Protein AF-R4RXK0-F1 (afdb_monomer_lite)

Sequence (94 aa):
MVLIMQKLNKKIRLLQNMISHIQTINKKTINKKIVFQLVKQFSQDLNLTTILKTICINRSTYYYWLKIEEKLKLKEEKQLITSENTTPKSNMPL

Secondary structure (DSSP, 8-state):
-HHHHHHHHHHHHHHHHHHHHHHHHHTT---HHHHHHHHHHHTTTS-HHHHHHHTT--HHHHHHHHHHHHHHHHHHHHHHHHHHHT--------

pLDDT: mean 75.74, std 13.67, range [44.34, 94.56]

Foldseek 3Di:
DVVVVVVVVVVVVLLVVLVVVLVVCVPPHNDLVVLVVQCVVCVVPDPPVVSCVSSVHDPVNNVVVVVVVVVVVVVVVVVVVVVVVPDDPDDDDD

Structure (mmCIF, N/CA/C/O backbone):
data_AF-R4RXK0-F1
#
_entry.id   AF-R4RXK0-F1
#
loop_
_atom_site.group_PDB
_atom_site.id
_atom_site.type_symbol
_atom_site.label_atom_id
_atom_site.label_alt_id
_atom_site.label_comp_id
_atom_site.label_asym_id
_atom_site.label_entity_id
_atom_site.label_seq_id
_atom_site.pdbx_PDB_ins_code
_atom_site.Cartn_x
_atom_site.Cartn_y
_atom_site.Cartn_z
_atom_site.occupancy
_atom_site.B_iso_or_equiv
_atom_site.auth_seq_id
_atom_site.auth_comp_id
_atom_site.auth_asym_id
_atom_site.auth_atom_id
_atom_site.pdbx_PDB_model_num
ATOM 1 N N . MET A 1 1 ? 12.966 5.818 -29.987 1.00 60.97 1 MET A N 1
ATOM 2 C CA . MET A 1 1 ? 14.044 5.580 -28.996 1.00 60.97 1 MET A CA 1
ATOM 3 C C . MET A 1 1 ? 13.910 6.469 -27.753 1.00 60.97 1 MET A C 1
ATOM 5 O O . MET A 1 1 ? 13.810 5.935 -26.656 1.00 60.97 1 MET A O 1
ATOM 9 N N . VAL A 1 2 ? 13.791 7.796 -27.905 1.00 73.00 2 VAL A N 1
ATOM 10 C CA . VAL A 1 2 ? 13.665 8.770 -26.792 1.00 73.00 2 VAL A CA 1
ATOM 11 C C . VAL A 1 2 ? 12.477 8.494 -25.851 1.00 73.00 2 VAL A C 1
ATOM 13 O O . VAL A 1 2 ? 12.650 8.434 -24.637 1.00 73.00 2 VAL A O 1
ATOM 16 N N . LEU A 1 3 ? 11.283 8.227 -26.394 1.00 73.62 3 LEU A N 1
ATOM 17 C CA . LEU A 1 3 ? 10.078 7.920 -25.599 1.00 73.62 3 LEU A CA 1
ATOM 18 C C . LEU A 1 3 ? 10.200 6.639 -24.755 1.00 73.62 3 LEU A C 1
ATOM 20 O O . LEU A 1 3 ? 9.658 6.560 -23.652 1.00 73.62 3 LEU A O 1
ATOM 24 N N . ILE A 1 4 ? 10.914 5.631 -25.264 1.00 73.25 4 ILE A N 1
ATOM 25 C CA . ILE A 1 4 ? 11.122 4.351 -24.571 1.00 73.25 4 ILE A CA 1
ATOM 26 C C . ILE A 1 4 ? 12.057 4.566 -23.375 1.00 73.25 4 ILE A C 1
ATOM 28 O O . ILE A 1 4 ? 11.747 4.130 -22.269 1.00 73.25 4 ILE A O 1
ATOM 32 N N . MET A 1 5 ? 13.136 5.326 -23.576 1.00 72.44 5 MET A N 1
ATOM 33 C CA . MET A 1 5 ? 14.077 5.744 -22.531 1.00 72.44 5 MET A CA 1
ATOM 34 C C . MET A 1 5 ? 13.397 6.571 -21.431 1.00 72.44 5 MET A C 1
ATOM 36 O O . MET A 1 5 ? 13.591 6.311 -20.248 1.00 72.44 5 MET A O 1
ATOM 40 N N . GLN A 1 6 ? 12.524 7.514 -21.796 1.00 73.44 6 GLN A N 1
ATOM 41 C CA . GLN A 1 6 ? 11.762 8.306 -20.823 1.00 73.44 6 GLN A CA 1
ATOM 42 C C . GLN A 1 6 ? 10.803 7.446 -19.989 1.00 73.44 6 GLN A C 1
ATOM 44 O O . GLN A 1 6 ? 10.719 7.618 -18.771 1.00 73.44 6 GLN A O 1
ATOM 49 N N . LYS A 1 7 ? 10.097 6.496 -20.618 1.00 73.88 7 LYS A N 1
ATOM 50 C CA . LYS A 1 7 ? 9.241 5.535 -19.902 1.00 73.88 7 LYS A CA 1
ATOM 51 C C . LYS A 1 7 ? 10.058 4.643 -18.966 1.00 73.88 7 LYS A C 1
ATOM 53 O O . LYS A 1 7 ? 9.618 4.383 -17.848 1.00 73.88 7 LYS A O 1
ATOM 58 N N . LEU A 1 8 ? 11.242 4.208 -19.394 1.00 74.00 8 LEU A N 1
ATOM 59 C CA . LEU A 1 8 ? 12.140 3.388 -18.585 1.00 74.00 8 LEU A CA 1
ATOM 60 C C . LEU A 1 8 ? 12.681 4.168 -17.375 1.00 74.00 8 LEU A C 1
ATOM 62 O O . LEU A 1 8 ? 12.584 3.686 -16.251 1.00 74.00 8 LEU A O 1
ATOM 66 N N . ASN A 1 9 ? 13.128 5.409 -17.576 1.00 72.44 9 ASN A N 1
ATOM 67 C CA . ASN A 1 9 ? 13.610 6.282 -16.502 1.00 72.44 9 ASN A CA 1
ATOM 68 C C . ASN A 1 9 ? 12.523 6.605 -15.473 1.00 72.44 9 ASN A C 1
ATOM 70 O O . ASN A 1 9 ? 12.797 6.617 -14.273 1.00 72.44 9 ASN A O 1
ATOM 74 N N . LYS A 1 10 ? 11.272 6.809 -15.911 1.00 76.00 10 LYS A N 1
ATOM 75 C CA . LYS A 1 10 ? 10.134 6.967 -14.991 1.00 76.00 10 LYS A CA 1
ATOM 76 C C . LYS A 1 10 ? 9.953 5.731 -14.111 1.00 76.00 10 LYS A C 1
ATOM 78 O O . LYS A 1 10 ? 9.827 5.880 -12.901 1.00 76.00 10 LYS A O 1
ATOM 83 N N . LYS A 1 11 ? 10.005 4.527 -14.694 1.00 74.94 11 LYS A N 1
ATOM 84 C CA . LYS A 1 11 ? 9.902 3.261 -13.948 1.00 74.94 11 LYS A CA 1
ATOM 85 C C . LYS A 1 11 ? 11.068 3.062 -12.973 1.00 74.94 11 LYS A C 1
ATOM 87 O O . LYS A 1 11 ? 10.836 2.660 -11.839 1.00 74.94 11 LYS A O 1
ATOM 92 N N . ILE A 1 12 ? 12.297 3.390 -13.377 1.00 76.38 12 ILE A N 1
ATOM 93 C CA . ILE A 1 12 ? 13.494 3.302 -12.521 1.00 76.38 12 ILE A CA 1
ATOM 94 C C . ILE A 1 12 ? 13.379 4.248 -11.322 1.00 76.38 12 ILE A C 1
ATOM 96 O O . ILE A 1 12 ? 13.600 3.832 -10.188 1.00 76.38 12 ILE A O 1
ATOM 100 N N . ARG A 1 13 ? 12.956 5.495 -11.547 1.00 79.06 13 ARG A N 1
ATOM 101 C CA . ARG A 1 13 ? 12.746 6.478 -10.475 1.00 79.06 13 ARG A CA 1
ATOM 102 C C . ARG A 1 13 ? 11.617 6.064 -9.526 1.00 79.06 13 ARG A C 1
ATOM 104 O O . ARG A 1 13 ? 11.727 6.257 -8.319 1.00 79.06 13 ARG A O 1
ATOM 111 N N . LEU A 1 14 ? 10.556 5.458 -10.064 1.00 74.94 14 LEU A N 1
ATOM 112 C CA . LEU A 1 14 ? 9.461 4.868 -9.289 1.00 74.94 14 LEU A CA 1
ATOM 113 C C . LEU A 1 14 ? 9.990 3.794 -8.325 1.00 74.94 14 LEU A C 1
ATOM 115 O O . LEU A 1 14 ? 9.741 3.852 -7.123 1.00 74.94 14 LEU A O 1
ATOM 119 N N . LEU A 1 15 ? 10.780 2.859 -8.861 1.00 74.38 15 LEU A N 1
ATOM 120 C CA . LEU A 1 15 ? 11.397 1.762 -8.117 1.00 74.38 15 LEU A CA 1
ATOM 121 C C . LEU A 1 15 ? 12.371 2.273 -7.047 1.00 74.38 15 LEU A C 1
ATOM 123 O O . LEU A 1 15 ? 12.313 1.818 -5.909 1.00 74.38 15 LEU A O 1
ATOM 127 N N . GLN A 1 16 ? 13.220 3.249 -7.374 1.00 70.75 16 GLN A N 1
ATOM 128 C CA . GLN A 1 16 ? 14.161 3.859 -6.426 1.00 70.75 16 GLN A CA 1
ATOM 129 C C . GLN A 1 16 ? 13.444 4.559 -5.264 1.00 70.75 16 GLN A C 1
ATOM 131 O O . GLN A 1 16 ? 13.829 4.378 -4.108 1.00 70.75 16 GLN A O 1
ATOM 136 N N . ASN A 1 17 ? 12.362 5.292 -5.548 1.00 75.69 17 ASN A N 1
ATOM 137 C CA . ASN A 1 17 ? 11.541 5.916 -4.511 1.00 75.69 17 ASN A CA 1
ATOM 138 C C . ASN A 1 17 ? 10.875 4.868 -3.613 1.00 75.69 17 ASN A C 1
ATOM 140 O O . ASN A 1 17 ? 10.911 5.001 -2.390 1.00 75.69 17 ASN A O 1
ATOM 144 N N . MET A 1 18 ? 10.312 3.803 -4.198 1.00 71.56 18 MET A N 1
ATOM 145 C CA . MET A 1 18 ? 9.749 2.696 -3.420 1.00 71.56 18 MET A CA 1
ATOM 146 C C . MET A 1 18 ? 10.810 2.086 -2.494 1.00 71.56 18 MET A C 1
ATOM 148 O O . MET A 1 18 ? 10.564 1.963 -1.297 1.00 71.56 18 MET A O 1
ATOM 152 N N . ILE A 1 19 ? 12.007 1.785 -3.008 1.00 69.75 19 ILE A N 1
ATOM 153 C CA . ILE A 1 19 ? 13.116 1.199 -2.235 1.00 69.75 19 ILE A CA 1
ATOM 154 C C . ILE A 1 19 ? 13.537 2.104 -1.069 1.00 69.75 19 ILE A C 1
ATOM 156 O O . ILE A 1 19 ? 13.671 1.620 0.054 1.00 69.75 19 ILE A O 1
ATOM 160 N N . SER A 1 20 ? 13.694 3.409 -1.300 1.00 67.75 20 SER A N 1
ATOM 161 C CA . SER A 1 20 ? 14.080 4.368 -0.254 1.00 67.75 20 SER A CA 1
ATOM 162 C C . SER A 1 20 ? 13.040 4.445 0.874 1.00 67.75 20 SER A C 1
ATOM 164 O O . SER A 1 20 ? 13.376 4.402 2.064 1.00 67.75 20 SER A O 1
ATOM 166 N N . HIS A 1 21 ? 11.752 4.469 0.522 1.00 65.75 21 HIS A N 1
ATOM 167 C CA . HIS A 1 21 ? 10.675 4.458 1.510 1.00 65.75 21 HIS A CA 1
ATOM 168 C C . HIS A 1 21 ? 10.605 3.137 2.286 1.00 65.75 21 HIS A C 1
ATOM 170 O O . HIS A 1 21 ? 10.409 3.160 3.500 1.00 65.75 21 HIS A O 1
ATOM 176 N N . ILE A 1 22 ? 10.843 1.996 1.635 1.00 63.88 22 ILE A N 1
ATOM 177 C CA . ILE A 1 22 ? 10.891 0.674 2.286 1.00 63.88 22 ILE A CA 1
ATO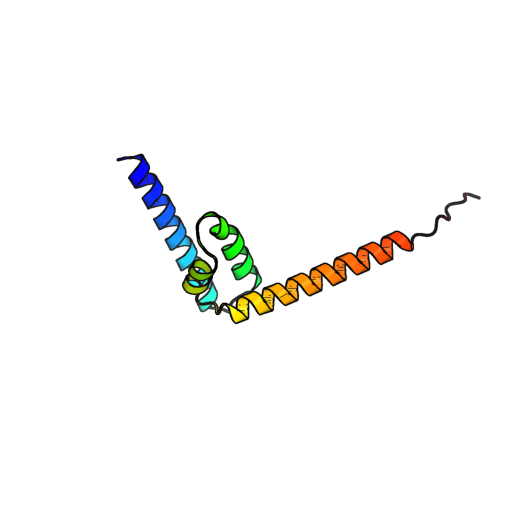M 178 C C . ILE A 1 22 ? 12.068 0.568 3.253 1.00 63.88 22 ILE A C 1
ATOM 180 O O . ILE A 1 22 ? 11.910 0.082 4.371 1.00 63.88 22 ILE A O 1
ATOM 184 N N . GLN A 1 23 ? 13.240 1.063 2.860 1.00 59.78 23 GLN A N 1
ATOM 185 C CA . GLN A 1 23 ? 14.414 1.127 3.731 1.00 59.78 23 GLN A CA 1
ATOM 186 C C . GLN A 1 23 ? 14.150 2.000 4.967 1.00 59.78 23 GLN A C 1
ATOM 188 O O . GLN A 1 23 ? 14.578 1.654 6.065 1.00 59.78 23 GLN A O 1
ATOM 193 N N . THR A 1 24 ? 13.387 3.085 4.811 1.00 56.59 24 THR A N 1
ATOM 194 C CA . THR A 1 24 ? 12.973 3.965 5.918 1.00 56.59 24 THR A CA 1
ATOM 195 C C . THR A 1 24 ? 11.973 3.273 6.855 1.00 56.59 24 THR A C 1
ATOM 197 O O . THR A 1 24 ? 12.089 3.369 8.075 1.00 56.59 24 THR A O 1
ATOM 200 N N . ILE A 1 25 ? 11.029 2.518 6.288 1.00 55.66 25 ILE A N 1
ATOM 201 C CA . ILE A 1 25 ? 10.026 1.711 6.999 1.00 55.66 25 ILE A CA 1
ATOM 202 C C . ILE A 1 25 ? 10.681 0.586 7.824 1.00 55.66 25 ILE A C 1
ATOM 204 O O . ILE A 1 25 ? 10.375 0.430 9.008 1.00 55.66 25 ILE A O 1
ATOM 208 N N . ASN A 1 26 ? 11.621 -0.161 7.230 1.00 53.28 26 ASN A N 1
ATOM 209 C CA . ASN A 1 26 ? 12.305 -1.288 7.878 1.00 53.28 26 ASN A CA 1
ATOM 210 C C . ASN A 1 26 ? 13.232 -0.865 9.025 1.00 53.28 26 ASN A C 1
ATOM 212 O O . ASN A 1 26 ? 13.522 -1.672 9.903 1.00 53.28 26 ASN A O 1
ATOM 216 N N . LYS A 1 27 ? 13.691 0.392 9.052 1.00 54.09 27 LYS A N 1
ATOM 217 C CA . LYS A 1 27 ? 14.647 0.867 10.060 1.00 54.09 27 LYS A CA 1
ATOM 218 C C . LYS A 1 27 ? 13.995 1.351 11.361 1.00 54.09 27 LYS A C 1
ATOM 220 O O . LYS A 1 27 ? 14.722 1.529 12.336 1.00 54.09 27 LYS A O 1
ATOM 225 N N . LYS A 1 28 ? 12.675 1.622 11.408 1.00 52.94 28 LYS A N 1
ATOM 226 C CA . LYS A 1 28 ? 12.089 2.268 12.605 1.00 52.94 28 LYS A CA 1
ATOM 227 C C . LYS A 1 28 ? 10.581 2.126 12.874 1.00 52.94 28 LYS A C 1
ATOM 229 O O . LYS A 1 28 ? 10.081 2.923 13.656 1.00 52.94 28 LYS A O 1
ATOM 234 N N . THR A 1 29 ? 9.883 1.116 12.344 1.00 55.66 29 THR A N 1
ATOM 235 C CA . THR A 1 29 ? 8.435 0.802 12.536 1.00 55.66 29 THR A CA 1
ATOM 236 C C . THR A 1 29 ? 7.615 1.093 11.283 1.00 55.66 29 THR A C 1
ATOM 238 O O . THR A 1 29 ? 7.556 2.219 10.789 1.00 55.66 29 THR A O 1
ATOM 241 N N . ILE A 1 30 ? 6.920 0.068 10.793 1.00 62.72 30 ILE A N 1
ATOM 242 C CA . ILE A 1 30 ? 6.016 0.176 9.652 1.00 62.72 30 ILE A CA 1
ATOM 243 C C . ILE A 1 30 ? 4.777 0.980 10.045 1.00 62.72 30 ILE A C 1
ATOM 245 O O . ILE A 1 30 ? 3.918 0.508 10.788 1.00 62.72 30 ILE A O 1
ATOM 249 N N . ASN A 1 31 ? 4.656 2.199 9.520 1.00 72.12 31 ASN A N 1
ATOM 250 C CA . ASN A 1 31 ? 3.491 3.042 9.760 1.00 72.12 31 ASN A CA 1
ATOM 251 C C . ASN A 1 31 ? 2.398 2.774 8.711 1.00 72.12 31 ASN A C 1
ATOM 253 O O . ASN A 1 31 ? 2.601 3.019 7.519 1.00 72.12 31 ASN A O 1
ATOM 257 N N . LYS A 1 32 ? 1.209 2.340 9.158 1.00 81.44 32 LYS A N 1
ATOM 258 C CA . LYS A 1 32 ? 0.043 2.071 8.290 1.00 81.44 32 LYS A CA 1
ATOM 259 C C . LYS A 1 32 ? -0.302 3.233 7.346 1.00 81.44 32 LYS A C 1
ATOM 261 O O . LYS A 1 32 ? -0.727 2.998 6.220 1.00 81.44 32 LYS A O 1
ATOM 266 N N . LYS A 1 33 ? -0.085 4.486 7.774 1.00 83.00 33 LYS A N 1
ATOM 267 C CA . LYS A 1 33 ? -0.379 5.680 6.960 1.00 83.00 33 LYS A CA 1
ATOM 268 C C . LYS A 1 33 ? 0.510 5.752 5.718 1.00 83.00 33 LYS A C 1
ATOM 270 O O . LYS A 1 33 ? 0.019 6.043 4.632 1.00 83.00 33 LYS A O 1
ATOM 275 N N . ILE A 1 34 ? 1.793 5.432 5.877 1.00 81.56 34 ILE A N 1
ATOM 276 C CA . ILE A 1 34 ? 2.762 5.423 4.776 1.00 81.56 34 ILE A CA 1
ATOM 277 C C . ILE A 1 34 ? 2.390 4.321 3.782 1.00 81.56 34 ILE A C 1
ATOM 279 O O . ILE A 1 34 ? 2.386 4.548 2.577 1.00 81.56 34 ILE A O 1
ATOM 283 N N . VAL A 1 35 ? 1.987 3.150 4.284 1.00 83.62 35 VAL A N 1
ATOM 284 C CA . VAL A 1 35 ? 1.518 2.040 3.442 1.00 83.62 35 VAL A CA 1
ATOM 285 C C . VAL A 1 35 ? 0.316 2.457 2.588 1.00 83.62 35 VAL A C 1
ATOM 287 O O . VAL A 1 35 ? 0.324 2.226 1.381 1.00 83.62 35 VAL A O 1
ATOM 290 N N . PHE A 1 36 ? -0.686 3.130 3.163 1.00 88.31 36 PHE A N 1
ATOM 291 C CA . PHE A 1 36 ? -1.828 3.624 2.386 1.00 88.31 36 PHE A CA 1
ATOM 292 C C . PHE A 1 36 ? -1.451 4.700 1.364 1.00 88.31 36 PHE A C 1
ATOM 294 O O . PHE A 1 36 ? -1.954 4.662 0.241 1.00 88.31 36 PHE A O 1
ATOM 301 N N . GLN A 1 37 ? -0.551 5.624 1.710 1.00 86.50 37 GLN A N 1
ATOM 302 C CA . GLN A 1 37 ? -0.060 6.636 0.769 1.00 86.50 37 GLN A CA 1
ATOM 303 C C . GLN A 1 37 ? 0.653 6.002 -0.427 1.00 86.50 37 GLN A C 1
ATOM 305 O O . GLN A 1 37 ? 0.363 6.366 -1.564 1.00 86.50 37 GLN A O 1
ATOM 310 N N . LEU A 1 38 ? 1.518 5.013 -0.188 1.00 81.50 38 LEU A N 1
ATOM 311 C CA . LEU A 1 38 ? 2.222 4.294 -1.250 1.00 81.50 38 LEU A CA 1
ATOM 312 C C . LEU A 1 38 ? 1.242 3.527 -2.140 1.00 81.50 38 LEU A C 1
ATOM 314 O O . LEU A 1 38 ? 1.320 3.616 -3.363 1.00 81.50 38 LEU A O 1
ATOM 318 N N . VAL A 1 39 ? 0.272 2.824 -1.548 1.00 87.75 39 VAL A N 1
ATOM 319 C CA . VAL A 1 39 ? -0.762 2.136 -2.331 1.00 87.75 39 VAL A CA 1
ATOM 320 C C . VAL A 1 39 ? -1.551 3.124 -3.188 1.00 87.75 39 VAL A C 1
ATOM 322 O O . VAL A 1 39 ? -1.764 2.848 -4.362 1.00 87.75 39 VAL A O 1
ATOM 325 N N . LYS A 1 40 ? -1.927 4.293 -2.658 1.00 90.00 40 LYS A N 1
ATOM 326 C CA . LYS A 1 40 ? -2.640 5.327 -3.422 1.00 90.00 40 LYS A CA 1
ATOM 327 C C . LYS A 1 40 ? -1.788 5.931 -4.542 1.00 90.00 40 LYS A C 1
ATOM 329 O O . LYS A 1 40 ? -2.312 6.220 -5.610 1.00 90.00 40 LYS A O 1
ATOM 334 N N . GLN A 1 41 ? -0.497 6.135 -4.296 1.00 85.69 41 GLN A N 1
ATOM 335 C CA . GLN A 1 41 ? 0.421 6.726 -5.267 1.00 85.69 41 GLN A CA 1
ATOM 336 C C . GLN A 1 41 ? 0.698 5.786 -6.442 1.00 85.69 41 GLN A C 1
ATOM 338 O O . GLN A 1 41 ? 0.831 6.247 -7.570 1.00 85.69 41 GLN A O 1
ATOM 343 N N . PHE A 1 42 ? 0.783 4.481 -6.184 1.00 84.00 42 PHE A N 1
ATOM 344 C CA . PHE A 1 42 ? 1.171 3.501 -7.196 1.00 84.00 42 PHE A CA 1
ATOM 345 C C . PHE A 1 42 ? 0.007 2.680 -7.752 1.00 84.00 42 PHE A C 1
ATOM 347 O O . PHE A 1 42 ? 0.220 1.936 -8.703 1.00 84.00 42 PHE A O 1
ATOM 354 N N . SER A 1 43 ? -1.215 2.811 -7.225 1.00 87.19 43 SER A N 1
ATOM 355 C CA . SER A 1 43 ? -2.382 2.044 -7.695 1.00 87.19 43 SER A CA 1
ATOM 356 C C . SER A 1 43 ? -2.752 2.306 -9.155 1.00 87.19 43 SER A C 1
ATOM 358 O O . SER A 1 43 ? -3.386 1.457 -9.775 1.00 87.19 43 SER A O 1
ATOM 360 N N . GLN A 1 44 ? -2.364 3.461 -9.703 1.00 85.25 44 GLN A N 1
ATOM 361 C CA . GLN A 1 44 ? -2.575 3.801 -11.113 1.00 85.25 44 GLN A CA 1
ATOM 362 C C . GLN A 1 44 ? -1.610 3.053 -12.046 1.00 85.25 44 GLN A C 1
ATOM 364 O O . GLN A 1 44 ? -1.967 2.757 -13.182 1.00 85.25 44 GLN A O 1
ATOM 369 N N . ASP A 1 45 ? -0.412 2.718 -11.557 1.00 85.00 45 ASP A N 1
ATOM 370 C CA . ASP A 1 45 ? 0.673 2.145 -12.362 1.00 85.00 45 ASP A CA 1
ATOM 371 C C . ASP A 1 45 ? 0.930 0.656 -12.068 1.00 85.00 45 ASP A C 1
ATOM 373 O O . ASP A 1 45 ? 1.485 -0.063 -12.903 1.00 85.00 45 ASP A O 1
ATOM 377 N N . LEU A 1 46 ? 0.574 0.181 -10.871 1.00 84.81 46 LEU A N 1
ATOM 378 C CA . LEU A 1 46 ? 0.912 -1.144 -10.356 1.00 84.81 46 LEU A CA 1
ATOM 379 C C . LEU A 1 46 ? -0.289 -1.803 -9.676 1.00 84.81 46 LEU A C 1
ATOM 381 O O . LEU A 1 46 ? -1.092 -1.166 -8.998 1.00 84.81 46 LEU A O 1
ATOM 385 N N . ASN A 1 47 ? -0.366 -3.131 -9.788 1.00 90.56 47 ASN A N 1
ATOM 386 C CA . ASN A 1 47 ? -1.368 -3.889 -9.049 1.00 90.56 47 ASN A CA 1
ATOM 387 C C . ASN A 1 47 ? -1.050 -3.886 -7.538 1.00 90.56 47 ASN A C 1
ATOM 389 O O . ASN A 1 47 ? 0.114 -3.890 -7.126 1.00 90.56 47 ASN A O 1
ATOM 393 N N . LEU A 1 48 ? -2.096 -3.927 -6.706 1.00 87.75 48 LEU A N 1
ATOM 394 C CA . LEU A 1 48 ? -1.974 -3.902 -5.243 1.00 87.75 48 LEU A CA 1
ATOM 395 C C . LEU A 1 48 ? -1.026 -4.987 -4.715 1.00 87.75 48 LEU A C 1
ATOM 397 O O . LEU A 1 48 ? -0.207 -4.725 -3.843 1.00 87.75 48 LEU A O 1
ATOM 401 N N . THR A 1 49 ? -1.120 -6.205 -5.248 1.00 88.38 49 THR A N 1
ATOM 402 C CA . THR A 1 49 ? -0.305 -7.342 -4.801 1.00 88.38 49 THR A CA 1
ATOM 403 C C . THR A 1 49 ? 1.186 -7.091 -5.009 1.00 88.38 49 THR A C 1
ATOM 405 O O . THR A 1 49 ? 1.987 -7.428 -4.143 1.00 88.38 49 THR A O 1
ATOM 408 N N . THR A 1 50 ? 1.552 -6.483 -6.137 1.00 86.50 50 THR A N 1
ATOM 409 C CA . THR A 1 50 ? 2.916 -6.084 -6.469 1.00 86.50 50 THR A CA 1
ATOM 410 C C . THR A 1 50 ? 3.376 -5.020 -5.494 1.00 86.50 50 THR A C 1
ATOM 412 O O . THR A 1 50 ? 4.403 -5.218 -4.862 1.00 86.50 50 THR A O 1
ATOM 415 N N . ILE A 1 51 ? 2.583 -3.965 -5.285 1.00 85.56 51 ILE A N 1
ATOM 416 C CA . ILE A 1 51 ? 2.920 -2.890 -4.344 1.00 85.56 51 ILE A CA 1
ATOM 417 C C . ILE A 1 51 ? 3.184 -3.464 -2.948 1.00 85.56 51 ILE A C 1
ATOM 419 O O . ILE A 1 51 ? 4.241 -3.206 -2.382 1.00 85.56 51 ILE A O 1
ATOM 423 N N . LEU A 1 52 ? 2.265 -4.286 -2.426 1.00 86.62 52 LEU A N 1
ATOM 424 C CA . LEU A 1 52 ? 2.362 -4.901 -1.099 1.00 86.62 52 LEU A CA 1
ATOM 425 C C . LEU A 1 52 ? 3.571 -5.835 -0.964 1.00 86.62 52 LEU A C 1
ATOM 427 O O . LEU A 1 52 ? 4.272 -5.768 0.044 1.00 86.62 52 LEU A O 1
ATOM 431 N N . LYS A 1 53 ? 3.853 -6.659 -1.984 1.00 84.31 53 LYS A N 1
ATOM 432 C CA . LYS A 1 53 ? 5.064 -7.494 -2.027 1.00 84.31 53 LYS A CA 1
ATOM 433 C C . LYS A 1 53 ? 6.327 -6.643 -2.010 1.00 84.3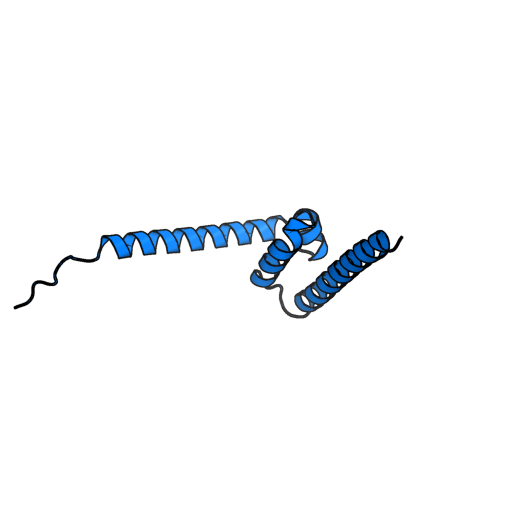1 53 LYS A C 1
ATOM 435 O O . LYS A 1 53 ? 7.253 -6.970 -1.280 1.00 84.31 53 LYS A O 1
ATOM 440 N N . THR A 1 54 ? 6.354 -5.556 -2.782 1.00 81.06 54 THR A N 1
ATOM 441 C CA . THR A 1 54 ? 7.498 -4.643 -2.831 1.00 81.06 54 THR A CA 1
ATOM 442 C C . THR A 1 54 ? 7.760 -4.048 -1.454 1.00 81.06 54 THR A C 1
ATOM 444 O O . THR A 1 54 ? 8.899 -4.063 -1.010 1.00 81.06 54 THR A O 1
ATOM 447 N N . ILE A 1 55 ? 6.722 -3.603 -0.740 1.00 78.88 55 ILE A N 1
ATOM 448 C CA . ILE A 1 55 ? 6.864 -3.034 0.610 1.00 78.88 55 ILE A CA 1
ATOM 449 C C . ILE A 1 55 ? 6.909 -4.076 1.739 1.00 78.88 55 ILE A C 1
ATOM 451 O O . ILE A 1 55 ? 6.839 -3.701 2.907 1.00 78.88 55 ILE A O 1
ATOM 455 N N . CYS A 1 56 ? 7.021 -5.365 1.406 1.00 80.81 56 CYS A N 1
ATOM 456 C CA . CYS A 1 56 ? 7.057 -6.483 2.352 1.00 80.81 56 CYS A CA 1
ATOM 457 C C . CYS A 1 56 ? 5.873 -6.512 3.339 1.00 80.81 56 CYS A C 1
ATOM 459 O O . CYS A 1 56 ? 6.033 -6.860 4.508 1.00 80.81 56 CYS A O 1
ATOM 461 N N . ILE A 1 57 ? 4.670 -6.158 2.877 1.00 83.88 57 ILE A N 1
ATOM 462 C CA . ILE A 1 57 ? 3.443 -6.199 3.680 1.00 83.88 57 ILE A CA 1
ATOM 463 C C . ILE A 1 57 ? 2.564 -7.362 3.247 1.00 83.88 57 ILE A C 1
ATOM 465 O O . ILE A 1 57 ? 2.207 -7.510 2.077 1.00 83.88 57 ILE A O 1
ATOM 469 N N . ASN A 1 58 ? 2.140 -8.157 4.226 1.00 86.88 58 ASN A N 1
ATOM 470 C CA . ASN A 1 58 ? 1.162 -9.206 3.992 1.00 86.88 58 ASN A CA 1
ATOM 471 C C . ASN A 1 58 ? -0.192 -8.612 3.603 1.00 86.88 58 ASN A C 1
ATOM 473 O O . ASN A 1 58 ? -0.694 -7.662 4.209 1.00 86.88 58 ASN A O 1
ATOM 477 N N . ARG A 1 59 ? -0.826 -9.237 2.610 1.00 90.19 59 ARG A N 1
ATOM 478 C 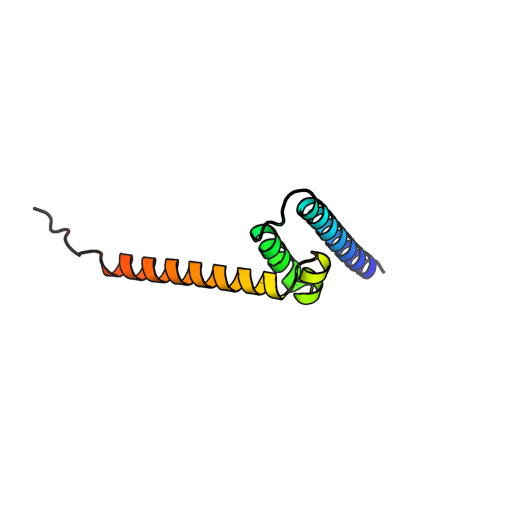CA . ARG A 1 59 ? -2.133 -8.809 2.102 1.00 90.19 59 ARG A CA 1
ATOM 479 C C . ARG A 1 59 ? -3.217 -8.836 3.185 1.00 90.19 59 ARG A C 1
ATOM 481 O O . ARG A 1 59 ? -4.058 -7.944 3.221 1.00 90.19 59 ARG A O 1
ATOM 488 N N . SER A 1 60 ? -3.155 -9.810 4.093 1.00 91.75 60 SER A N 1
ATOM 489 C CA . SER A 1 60 ? -4.028 -9.905 5.269 1.00 91.75 60 SER A CA 1
ATOM 4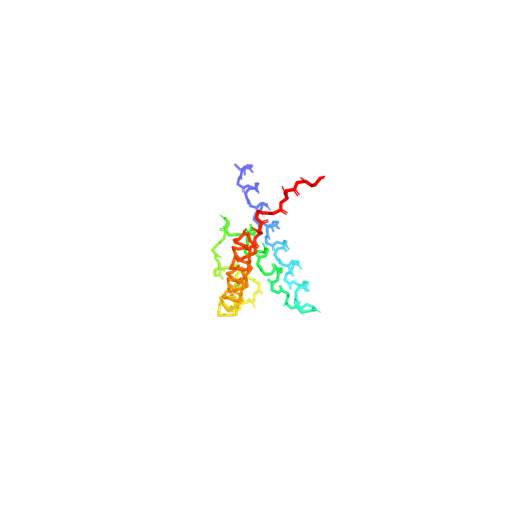90 C C . SER A 1 60 ? -3.878 -8.699 6.200 1.00 91.75 60 SER A C 1
ATOM 492 O O . SER A 1 60 ? -4.880 -8.102 6.586 1.00 91.75 60 SER A O 1
ATOM 494 N N . THR A 1 61 ? -2.644 -8.288 6.501 1.00 89.25 61 THR A N 1
ATOM 495 C CA . THR A 1 61 ? -2.348 -7.107 7.325 1.00 89.25 61 THR A CA 1
ATOM 496 C C . THR A 1 61 ? -2.888 -5.829 6.688 1.00 89.25 61 THR A C 1
ATOM 498 O O . THR A 1 61 ? -3.519 -5.019 7.366 1.00 89.25 61 THR A O 1
ATOM 501 N N . TYR A 1 62 ? -2.704 -5.671 5.375 1.00 91.75 62 TYR A N 1
ATOM 502 C CA . TYR A 1 62 ? -3.241 -4.526 4.643 1.00 91.75 62 TYR A CA 1
ATOM 503 C C . TYR A 1 62 ? -4.774 -4.456 4.722 1.00 91.75 62 TYR A C 1
ATOM 505 O O . TYR A 1 62 ? -5.322 -3.423 5.105 1.00 91.75 62 TYR A O 1
ATOM 513 N N . TYR A 1 63 ? -5.474 -5.556 4.423 1.00 94.56 63 TYR A N 1
ATOM 514 C CA . TYR A 1 63 ? -6.940 -5.581 4.493 1.00 94.56 63 TYR A CA 1
ATOM 515 C C . TYR A 1 63 ? -7.472 -5.409 5.915 1.00 94.56 63 TYR A C 1
ATOM 517 O O . TYR A 1 63 ? -8.515 -4.786 6.105 1.00 94.56 63 TYR A O 1
ATOM 525 N N . TYR A 1 64 ? -6.757 -5.912 6.922 1.00 93.75 64 TYR A N 1
ATOM 526 C CA . TYR A 1 64 ? -7.097 -5.664 8.318 1.00 93.75 64 TYR A CA 1
ATOM 527 C C . TYR A 1 64 ? -7.077 -4.164 8.640 1.00 93.75 64 TYR A C 1
ATOM 529 O O . TYR A 1 64 ? -8.037 -3.639 9.206 1.00 93.75 64 TYR A O 1
ATOM 537 N N . TRP A 1 65 ? -6.025 -3.449 8.228 1.00 92.88 65 TRP A N 1
ATOM 538 C CA . TRP A 1 65 ? -5.960 -1.998 8.406 1.00 92.88 65 TRP A CA 1
ATOM 539 C C . TRP A 1 65 ? -7.032 -1.259 7.612 1.00 92.88 65 TRP A C 1
ATOM 541 O O . TRP A 1 65 ? -7.614 -0.317 8.147 1.00 92.88 65 TRP A O 1
ATOM 551 N N . LEU A 1 66 ? -7.314 -1.693 6.381 1.00 93.44 66 LEU A N 1
ATOM 552 C CA . LEU A 1 66 ? -8.347 -1.087 5.540 1.00 93.44 66 LEU A CA 1
ATOM 553 C C . LEU A 1 66 ? -9.720 -1.176 6.219 1.00 93.44 66 LEU A C 1
ATOM 555 O O . LEU A 1 66 ? -10.395 -0.165 6.391 1.00 93.44 66 LEU A O 1
ATOM 559 N N . LYS A 1 67 ? -10.066 -2.362 6.731 1.00 92.94 67 LYS A N 1
ATOM 560 C CA . LYS A 1 67 ? -11.318 -2.611 7.458 1.00 92.94 67 LYS A CA 1
ATOM 561 C C . LYS A 1 67 ? -11.454 -1.749 8.714 1.00 92.94 67 LYS A C 1
ATOM 563 O O . LYS A 1 67 ? -12.556 -1.340 9.071 1.00 92.94 67 LYS A O 1
ATOM 568 N N . ILE A 1 68 ? -10.355 -1.496 9.427 1.00 90.88 68 ILE A N 1
ATOM 569 C CA . ILE A 1 68 ? -10.369 -0.591 10.586 1.00 90.88 68 ILE A CA 1
ATOM 570 C C . ILE A 1 68 ? -10.630 0.848 10.140 1.00 90.88 68 ILE A C 1
ATOM 572 O O . ILE A 1 68 ? -11.401 1.546 10.793 1.00 90.88 68 ILE A O 1
ATOM 576 N N . GLU A 1 69 ? -10.000 1.292 9.053 1.00 89.12 69 GLU A N 1
ATOM 577 C CA . GLU A 1 69 ? -10.161 2.659 8.557 1.00 89.12 69 GLU A CA 1
ATOM 578 C C . GLU A 1 69 ? -11.595 2.932 8.087 1.00 89.12 69 GLU A C 1
ATOM 580 O O . GLU A 1 69 ? -12.173 3.957 8.436 1.00 89.12 69 GLU A O 1
ATOM 585 N N . GLU A 1 70 ? -12.206 1.979 7.384 1.00 90.94 70 GLU A N 1
ATOM 586 C CA . GLU A 1 70 ? -13.617 2.041 6.983 1.00 90.94 70 GLU A CA 1
ATOM 587 C C . GLU A 1 70 ? -14.550 2.118 8.195 1.00 90.94 70 GLU A C 1
ATOM 589 O O . GLU A 1 70 ? -15.465 2.937 8.230 1.00 90.94 70 GLU A O 1
ATOM 594 N N . LYS A 1 71 ? -14.293 1.313 9.235 1.00 90.25 71 LYS A N 1
ATOM 595 C CA . LYS A 1 71 ? -15.076 1.361 10.478 1.00 90.25 71 LYS A CA 1
ATOM 596 C C . LYS A 1 71 ? -14.985 2.709 11.189 1.00 90.25 71 LYS A C 1
ATOM 598 O O . LYS A 1 71 ? -15.955 3.103 11.832 1.00 90.25 71 LYS A O 1
ATOM 603 N N . LEU A 1 72 ? -13.831 3.373 11.134 1.00 89.00 72 LEU A N 1
ATOM 604 C CA . LEU A 1 72 ? -13.649 4.697 11.731 1.00 89.00 72 LEU A CA 1
ATOM 605 C C . LEU A 1 72 ? -14.414 5.759 10.939 1.00 89.00 72 LEU A C 1
ATOM 607 O O . LEU A 1 72 ? -15.213 6.469 11.539 1.00 89.00 72 LEU A O 1
ATOM 611 N N . LYS A 1 73 ? -14.281 5.772 9.607 1.00 88.44 73 LYS A N 1
ATOM 612 C CA . LYS A 1 73 ? -15.033 6.686 8.728 1.00 88.44 73 LYS A CA 1
ATOM 613 C C . LYS A 1 73 ? -16.543 6.534 8.901 1.00 88.44 73 LYS A C 1
ATOM 615 O O . LYS A 1 73 ? -17.241 7.519 9.092 1.00 88.44 73 LYS A O 1
ATOM 620 N N . LEU A 1 74 ? -17.038 5.296 8.969 1.00 88.75 74 LEU A N 1
ATOM 621 C CA . LEU A 1 74 ? -18.455 5.019 9.225 1.00 88.75 74 LEU A CA 1
ATOM 622 C C . LEU A 1 74 ? -18.932 5.528 10.592 1.00 88.75 74 LEU A C 1
ATOM 624 O O . LEU A 1 74 ? -20.098 5.884 10.745 1.00 88.75 74 LEU A O 1
ATOM 628 N N . LYS A 1 75 ? -18.072 5.517 11.618 1.00 86.62 75 LYS A N 1
ATOM 629 C CA . LYS A 1 75 ? -18.417 6.087 12.929 1.00 86.62 75 LYS A CA 1
ATOM 630 C C . LYS A 1 75 ? -18.452 7.611 12.879 1.00 86.62 75 LYS A C 1
ATOM 632 O O . LYS A 1 75 ? -19.369 8.186 13.451 1.00 86.62 75 LYS A O 1
ATOM 637 N N . GLU A 1 76 ? -17.487 8.230 12.208 1.00 85.50 76 GLU A N 1
ATOM 638 C CA . GLU A 1 76 ? -17.424 9.683 12.014 1.00 85.50 76 GLU A CA 1
ATOM 639 C C . GLU A 1 76 ? -18.644 10.185 11.230 1.00 85.50 76 GLU A C 1
ATOM 641 O O . GLU A 1 76 ? -19.334 11.082 11.701 1.00 85.50 76 GLU A O 1
ATOM 646 N N . GLU A 1 77 ? -18.995 9.540 10.113 1.00 82.81 77 GLU A N 1
ATOM 647 C CA . GLU A 1 77 ? -20.191 9.871 9.322 1.00 82.81 77 GLU A CA 1
ATOM 648 C C . GLU A 1 77 ? -21.477 9.756 10.146 1.00 82.81 77 GLU A C 1
ATOM 650 O O . GLU A 1 77 ? -22.304 10.665 10.144 1.00 82.81 77 GLU A O 1
ATOM 655 N N . LYS A 1 78 ? -21.641 8.671 10.916 1.00 81.50 78 LYS A N 1
ATOM 656 C CA . LYS A 1 78 ? -22.811 8.504 11.793 1.00 81.50 78 LYS A CA 1
ATOM 657 C C . LYS A 1 78 ? -22.900 9.586 12.868 1.00 81.50 78 LYS A C 1
ATOM 659 O O . LYS A 1 78 ? -24.001 10.041 13.179 1.00 81.50 78 LYS A O 1
ATOM 664 N N . GLN A 1 79 ? -21.769 9.985 13.449 1.00 76.00 79 GLN A N 1
ATOM 665 C CA . GLN A 1 79 ? -21.732 11.069 14.433 1.00 76.00 79 GLN A CA 1
ATOM 666 C C . GLN A 1 79 ? -22.113 12.408 13.795 1.00 76.00 79 GLN A C 1
ATOM 668 O O . GLN A 1 79 ? -22.918 13.135 14.372 1.00 76.00 79 GLN A O 1
ATOM 673 N N . LEU A 1 80 ? -21.611 12.689 12.589 1.00 74.25 80 LEU A N 1
ATOM 674 C CA . LEU A 1 80 ? -21.893 13.920 11.851 1.00 74.25 80 LEU A CA 1
ATOM 675 C C . LEU A 1 80 ? -23.392 14.057 11.538 1.00 74.25 80 LEU A C 1
ATOM 677 O O . LEU A 1 80 ? -24.011 15.059 11.894 1.00 74.25 80 LEU A O 1
ATOM 681 N N . ILE A 1 81 ? -24.000 12.985 11.017 1.00 73.94 81 ILE A N 1
ATOM 682 C CA . ILE A 1 81 ? -25.445 12.910 10.743 1.00 73.94 81 ILE A CA 1
ATOM 683 C C . ILE A 1 81 ? -26.261 13.126 12.026 1.00 73.94 81 ILE A C 1
ATOM 685 O O . ILE A 1 81 ? -27.290 13.796 12.016 1.00 73.94 81 ILE A O 1
ATOM 689 N N . THR A 1 82 ? -25.808 12.576 13.155 1.00 68.25 82 THR A N 1
ATOM 690 C CA . THR A 1 82 ? -26.509 12.750 14.435 1.00 68.25 82 THR A CA 1
ATOM 691 C C . THR A 1 82 ? -26.434 14.203 14.912 1.00 68.25 82 THR A C 1
ATOM 693 O O . THR A 1 82 ? -27.445 14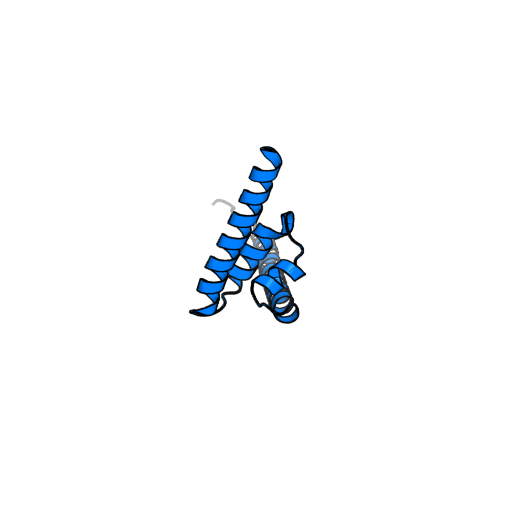.734 15.356 1.00 68.25 82 THR A O 1
ATOM 696 N N . SER A 1 83 ? -25.279 14.867 14.770 1.00 62.06 83 SER A N 1
ATOM 697 C CA . SER A 1 83 ? -25.101 16.265 15.187 1.00 62.06 83 SER A CA 1
ATOM 698 C C . SER A 1 83 ? -25.899 17.273 14.353 1.00 62.06 83 SER A C 1
ATOM 700 O O . SER A 1 83 ? -26.463 18.210 14.919 1.00 62.06 83 SER A O 1
ATOM 702 N N . GLU A 1 84 ? -26.015 17.064 13.037 1.00 59.03 84 GLU A N 1
ATOM 703 C CA . GLU A 1 84 ? -26.789 17.943 12.146 1.00 59.03 84 GLU A CA 1
ATOM 704 C C . GLU A 1 84 ? -28.297 17.858 12.427 1.00 59.03 84 GLU A C 1
ATOM 706 O O . GLU A 1 84 ? -28.986 18.879 12.445 1.00 59.03 84 GLU A O 1
ATOM 711 N N . ASN A 1 85 ? -28.798 16.665 12.764 1.00 57.16 85 ASN A N 1
ATOM 712 C CA . ASN A 1 85 ? -30.214 16.427 13.059 1.00 57.16 85 ASN A CA 1
ATOM 713 C C . ASN A 1 85 ? -30.667 16.932 14.444 1.00 57.16 85 ASN A C 1
ATOM 715 O O . ASN A 1 85 ? -31.866 16.974 14.711 1.00 57.16 85 ASN A O 1
ATOM 719 N N . THR A 1 86 ? -29.736 17.304 15.331 1.00 47.25 86 THR A N 1
ATOM 720 C CA . THR A 1 86 ? -30.033 17.753 16.708 1.00 47.25 86 THR A CA 1
ATOM 721 C C . THR A 1 86 ? -29.896 19.260 16.941 1.00 47.25 86 THR A C 1
ATOM 723 O O . THR A 1 86 ? -30.002 19.699 18.083 1.00 47.25 86 THR A O 1
ATOM 726 N N . THR A 1 87 ? -29.687 20.080 15.906 1.00 44.34 87 THR A N 1
ATOM 727 C CA . THR A 1 87 ? -29.707 21.545 16.074 1.00 44.34 87 THR A CA 1
ATOM 728 C C . THR A 1 87 ? -31.150 22.044 16.285 1.00 44.34 87 THR A C 1
ATOM 730 O O . THR A 1 87 ? -31.978 21.921 15.379 1.00 44.34 87 THR A O 1
ATOM 733 N N . PRO A 1 88 ? -31.513 22.611 17.457 1.00 45.62 88 PRO A N 1
ATOM 734 C CA . PRO A 1 88 ? -32.834 23.189 17.647 1.00 45.62 88 PRO A CA 1
ATOM 735 C C . PRO A 1 88 ? -32.908 24.512 16.880 1.00 45.62 88 PRO A C 1
ATOM 737 O O . PRO A 1 88 ? -32.106 25.420 17.099 1.00 45.62 88 PRO A O 1
ATOM 740 N N . LYS A 1 89 ? -33.912 24.656 16.008 1.00 51.78 89 LYS A N 1
ATOM 741 C CA . LYS A 1 89 ? -34.411 25.970 15.579 1.00 51.78 89 LYS A CA 1
ATOM 742 C C . LYS A 1 89 ? -34.953 26.701 16.813 1.00 51.78 89 LYS A C 1
ATOM 744 O O . LYS A 1 89 ? -36.134 26.592 17.116 1.00 51.78 89 LYS A O 1
ATOM 749 N N . SER A 1 90 ? -34.118 27.438 17.534 1.00 50.50 90 SER A N 1
ATOM 750 C CA . SER A 1 90 ? -34.590 28.363 18.570 1.00 50.50 90 SER A CA 1
ATOM 751 C C . SER A 1 90 ? -33.689 29.588 18.676 1.00 50.50 90 SER A C 1
ATOM 753 O O . SER A 1 90 ? -33.048 29.812 19.695 1.00 50.50 90 SER A O 1
ATOM 755 N N . ASN A 1 91 ? -33.677 30.407 17.626 1.00 51.31 91 ASN A N 1
ATOM 756 C CA . ASN A 1 91 ? -33.316 31.815 17.763 1.00 51.31 91 ASN A CA 1
ATOM 757 C C . ASN A 1 91 ? -34.582 32.631 17.483 1.00 51.31 91 ASN A C 1
ATOM 759 O O . ASN A 1 91 ? -34.856 33.000 16.343 1.00 51.31 91 ASN A O 1
ATOM 763 N N . MET A 1 92 ? -35.383 32.841 18.529 1.00 47.19 92 MET A N 1
ATOM 764 C CA . MET A 1 92 ? -36.438 33.852 18.573 1.00 47.19 92 MET A CA 1
ATOM 765 C C . MET A 1 92 ? -35.832 35.054 19.316 1.00 47.19 92 MET A C 1
ATOM 767 O O . MET A 1 92 ? -35.382 34.860 20.447 1.00 47.19 92 MET A O 1
ATOM 771 N N . PRO A 1 93 ? -35.713 36.244 18.701 1.00 55.78 93 PRO A N 1
ATOM 772 C CA . PRO A 1 93 ? -35.183 37.408 19.396 1.00 55.78 93 PRO A CA 1
ATOM 773 C C . PRO A 1 93 ? -36.270 37.987 2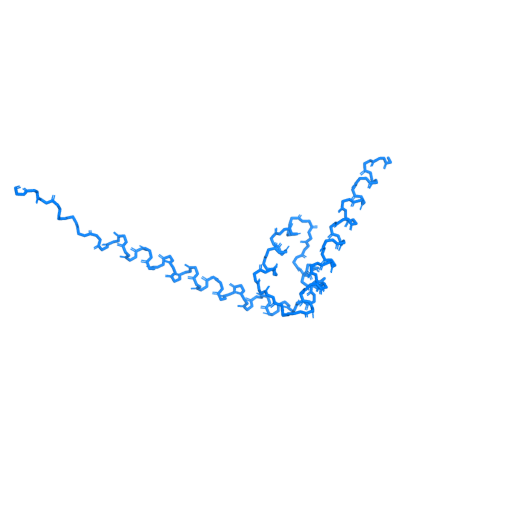0.314 1.00 55.78 93 PRO A C 1
ATOM 775 O O . PRO A 1 93 ? -37.418 38.136 19.889 1.00 55.78 93 PRO A O 1
ATOM 778 N N . LEU A 1 94 ? -35.894 38.260 21.566 1.00 53.69 94 LEU A N 1
ATOM 779 C CA . LEU A 1 94 ? -36.604 39.169 22.473 1.00 53.69 94 LEU A CA 1
ATOM 780 C C . LEU A 1 94 ? -36.245 40.615 22.123 1.00 53.69 94 LEU A C 1
ATOM 782 O O . LEU A 1 94 ? -35.051 40.849 21.820 1.00 53.69 94 LEU A O 1
#

Radius of gyration: 21.51 Å; chains: 1; bounding box: 51×49×52 Å

Organism: NCBI:txid980422